Protein AF-A0A392P221-F1 (afdb_monomer_lite)

Organism: NCBI:txid97028

InterPro domains:
  IPR032675 Leucine-rich repeat domain superfamily [G3DSA:3.80.10.10] (1-72)

Sequence (95 aa):
ELYVENSLELRDIIIDKGALPSLKKLHLHSLLGLENIHTGIQNLEKLEVLYISRMENEFVQHNSTTEDWNWIMEHVPLAEISTIDNRNVVRNARS

Foldseek 3Di:
DDEDEDAQQDADDAADQPRPQPDQEYEAYQHANHQAPPHDPVSNVNHQYYEAEQYAPVHCVVHCPDPVNVCCLVPHCWYWHAHNVRPDIDIRHHD

Radius of gyration: 12.29 Å; chains: 1; bounding box: 35×25×34 Å

Structure (mmCIF, N/CA/C/O backbone):
data_AF-A0A392P221-F1
#
_entry.id   AF-A0A392P221-F1
#
loop_
_atom_site.group_PDB
_atom_site.id
_atom_site.type_symbol
_atom_site.label_atom_id
_atom_site.label_alt_id
_atom_site.label_comp_id
_atom_site.label_asym_id
_atom_site.label_entity_id
_atom_site.label_seq_id
_atom_site.pdbx_PDB_ins_code
_atom_site.Cartn_x
_atom_site.Cartn_y
_atom_site.Cartn_z
_atom_site.occupancy
_atom_site.B_iso_or_equiv
_atom_site.auth_seq_id
_atom_site.auth_comp_id
_atom_site.auth_asym_id
_atom_site.auth_atom_id
_atom_site.pdbx_PDB_model_num
ATOM 1 N N . GLU A 1 1 ? -8.149 -7.497 3.005 1.00 96.00 1 GLU A N 1
ATOM 2 C CA 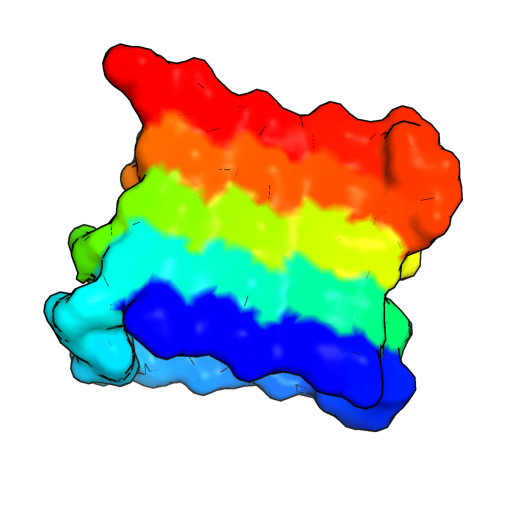. GLU A 1 1 ? -6.784 -7.001 2.732 1.00 96.00 1 GLU A CA 1
ATOM 3 C C . GLU A 1 1 ? -6.460 -7.346 1.286 1.00 96.00 1 GLU A C 1
ATOM 5 O O . GLU A 1 1 ? -7.077 -8.275 0.772 1.00 96.00 1 GLU A O 1
ATOM 10 N N . LEU A 1 2 ? -5.587 -6.586 0.628 1.00 96.44 2 LEU A N 1
ATOM 11 C CA . LEU A 1 2 ? -5.202 -6.793 -0.769 1.00 96.44 2 LEU A CA 1
ATOM 12 C C . LEU A 1 2 ? -3.695 -6.583 -0.915 1.00 96.44 2 LEU A C 1
ATOM 14 O O . LEU A 1 2 ? -3.157 -5.609 -0.391 1.00 96.44 2 LEU A O 1
ATOM 18 N N . TYR A 1 3 ? -3.056 -7.493 -1.645 1.00 96.00 3 TYR A N 1
ATOM 19 C CA . TYR A 1 3 ? -1.625 -7.497 -1.924 1.00 96.00 3 TYR A CA 1
ATOM 20 C C . TYR A 1 3 ? -1.429 -7.499 -3.437 1.00 96.00 3 TYR A C 1
ATOM 22 O O . TYR A 1 3 ? -1.959 -8.371 -4.128 1.00 96.00 3 TYR A O 1
ATOM 30 N N . VAL A 1 4 ? -0.692 -6.515 -3.944 1.00 93.62 4 VAL A N 1
ATOM 31 C CA . VAL A 1 4 ? -0.281 -6.418 -5.346 1.00 93.62 4 VAL A CA 1
ATOM 32 C C . VAL A 1 4 ? 1.233 -6.336 -5.356 1.00 93.62 4 VAL A C 1
ATOM 34 O O . VAL A 1 4 ? 1.812 -5.370 -4.855 1.00 93.62 4 VAL A O 1
ATOM 37 N N . GLU A 1 5 ? 1.881 -7.375 -5.876 1.00 94.06 5 GLU A N 1
ATOM 38 C CA . GLU A 1 5 ? 3.319 -7.550 -5.702 1.00 94.06 5 GLU A CA 1
ATOM 39 C C . GLU A 1 5 ? 4.020 -7.997 -6.985 1.00 94.06 5 GLU A C 1
ATOM 41 O O . GLU A 1 5 ? 3.446 -8.721 -7.797 1.00 94.06 5 GLU A O 1
ATOM 46 N N . ASN A 1 6 ? 5.296 -7.625 -7.104 1.00 93.38 6 ASN A N 1
ATOM 47 C CA . ASN A 1 6 ? 6.262 -8.182 -8.055 1.00 93.38 6 ASN A CA 1
ATOM 48 C C . ASN A 1 6 ? 5.831 -8.068 -9.521 1.00 93.38 6 ASN A C 1
ATOM 50 O O . ASN A 1 6 ? 5.735 -9.067 -10.236 1.00 93.38 6 ASN A O 1
ATOM 54 N N . SER A 1 7 ? 5.619 -6.835 -9.981 1.00 91.88 7 SER A N 1
ATOM 55 C CA . SER A 1 7 ? 5.323 -6.568 -11.387 1.00 91.88 7 SER A CA 1
ATOM 56 C C . SER A 1 7 ? 6.247 -5.509 -11.972 1.00 91.88 7 SER A C 1
ATOM 58 O O . SER A 1 7 ? 6.387 -4.409 -11.440 1.00 91.88 7 SER A O 1
ATOM 60 N N . LEU A 1 8 ? 6.861 -5.853 -13.103 1.00 89.94 8 LEU A N 1
ATOM 61 C CA . LEU A 1 8 ? 7.651 -4.932 -13.924 1.00 89.94 8 LEU A CA 1
ATOM 62 C C . LEU A 1 8 ? 6.799 -4.245 -15.001 1.00 89.94 8 LEU A C 1
ATOM 64 O O . LEU A 1 8 ? 7.235 -3.269 -15.602 1.00 89.94 8 LEU A O 1
ATOM 68 N N . GLU A 1 9 ? 5.598 -4.768 -15.257 1.00 92.12 9 GLU A N 1
ATOM 69 C CA . GLU A 1 9 ? 4.750 -4.362 -16.383 1.00 92.12 9 GLU A CA 1
ATOM 70 C C . GLU A 1 9 ? 3.488 -3.617 -15.944 1.00 92.12 9 GLU A C 1
ATOM 72 O O . GLU A 1 9 ? 2.866 -2.945 -16.763 1.00 92.12 9 GLU A O 1
ATOM 77 N N . LEU A 1 10 ? 3.098 -3.720 -14.669 1.00 90.38 10 LEU A N 1
ATOM 78 C CA . LEU A 1 10 ? 1.933 -3.015 -14.143 1.00 90.38 10 LEU A CA 1
ATOM 79 C C . LEU A 1 10 ? 2.208 -1.508 -14.141 1.00 90.38 10 LEU A C 1
ATOM 81 O O . LEU A 1 10 ? 3.013 -1.040 -13.340 1.00 90.38 10 LEU A O 1
ATOM 85 N N . ARG A 1 11 ? 1.536 -0.780 -15.037 1.00 87.31 11 ARG A N 1
ATOM 86 C CA . ARG A 1 11 ? 1.696 0.672 -15.220 1.00 87.31 11 ARG A CA 1
ATOM 87 C C . ARG A 1 11 ? 0.762 1.502 -14.354 1.00 87.31 11 ARG A C 1
ATOM 89 O O . ARG A 1 11 ? 1.190 2.510 -13.800 1.00 87.31 11 ARG A O 1
ATOM 96 N N . ASP A 1 12 ? -0.467 1.020 -14.176 1.00 86.94 12 ASP A N 1
ATOM 97 C CA . ASP A 1 12 ? -1.544 1.756 -13.519 1.00 86.94 12 ASP A CA 1
ATOM 98 C C . ASP A 1 12 ? -2.391 0.857 -12.611 1.00 86.94 12 ASP A C 1
ATOM 100 O O . ASP A 1 12 ? -2.585 -0.334 -12.876 1.00 86.94 12 ASP A O 1
ATOM 104 N N . ILE A 1 13 ? -2.943 1.452 -11.551 1.00 88.94 13 ILE A N 1
ATOM 105 C CA . ILE A 1 13 ? -3.928 0.835 -10.653 1.00 88.94 13 ILE A CA 1
ATOM 106 C C . ILE A 1 13 ? -5.108 1.787 -10.515 1.00 88.94 13 ILE A C 1
ATOM 108 O O . ILE A 1 13 ? -4.965 2.855 -9.926 1.00 88.94 13 ILE A O 1
ATOM 112 N N . ILE A 1 14 ? -6.282 1.384 -11.001 1.00 88.81 14 ILE A N 1
ATOM 113 C CA . ILE A 1 14 ? -7.504 2.193 -10.944 1.00 88.81 14 ILE A CA 1
ATOM 114 C C . ILE A 1 14 ? -8.445 1.637 -9.876 1.00 88.81 14 ILE A C 1
ATOM 116 O O . ILE A 1 14 ? -8.808 0.461 -9.907 1.00 88.81 14 ILE A O 1
ATOM 120 N N . ILE A 1 15 ? -8.847 2.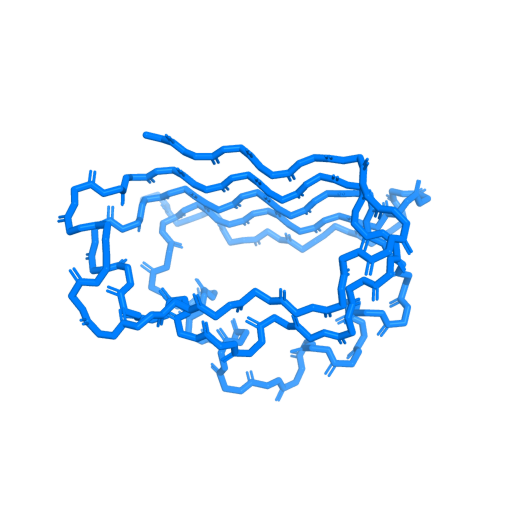489 -8.933 1.00 90.75 15 ILE A N 1
ATOM 121 C CA . ILE A 1 15 ? -9.791 2.173 -7.861 1.00 90.75 15 ILE A CA 1
ATOM 122 C C . ILE A 1 15 ? -11.043 3.027 -8.055 1.00 90.75 15 ILE A C 1
ATOM 124 O O . ILE A 1 15 ? -11.075 4.212 -7.719 1.00 90.75 15 ILE A O 1
ATOM 128 N N . ASP A 1 16 ? -12.095 2.415 -8.587 1.00 91.19 16 ASP A N 1
ATOM 129 C CA . ASP A 1 16 ? -13.374 3.091 -8.790 1.00 91.19 16 ASP A CA 1
ATOM 130 C C . ASP A 1 16 ? -14.079 3.428 -7.471 1.00 91.19 16 ASP A C 1
ATOM 132 O O . ASP A 1 16 ? -13.875 2.805 -6.425 1.00 91.19 16 ASP A O 1
ATOM 136 N N . LYS A 1 17 ? -14.979 4.413 -7.525 1.00 90.94 17 LYS A N 1
ATOM 137 C CA . LYS A 1 17 ? -15.824 4.764 -6.383 1.00 90.94 17 LYS A CA 1
ATOM 138 C C . LYS A 1 17 ? -16.663 3.561 -5.943 1.00 90.94 17 LYS A C 1
ATOM 140 O O . LYS A 1 17 ? -17.358 2.949 -6.750 1.00 90.94 17 LYS A O 1
ATOM 145 N N . GLY A 1 18 ? -16.631 3.255 -4.647 1.00 91.06 18 GLY A N 1
ATOM 146 C CA . GLY A 1 18 ? -17.332 2.103 -4.074 1.00 91.06 18 GLY A CA 1
ATOM 147 C C . GLY A 1 18 ? -16.623 0.762 -4.289 1.00 91.06 18 GLY A C 1
ATOM 148 O O . GLY A 1 18 ? -17.144 -0.267 -3.852 1.00 91.06 18 GLY A O 1
ATOM 149 N N . ALA A 1 19 ? -15.444 0.746 -4.921 1.00 92.12 19 ALA A N 1
ATOM 150 C CA . ALA A 1 19 ? -14.621 -0.449 -4.997 1.00 92.12 19 ALA A CA 1
ATOM 151 C C . ALA A 1 19 ? -14.121 -0.846 -3.603 1.00 92.12 19 ALA A C 1
ATOM 153 O O . ALA A 1 19 ? -13.756 -0.008 -2.782 1.00 92.12 19 ALA A O 1
ATOM 154 N N . LEU A 1 20 ? -14.078 -2.157 -3.355 1.00 94.12 20 LEU A N 1
ATOM 155 C CA . LEU A 1 20 ? -13.483 -2.740 -2.151 1.00 94.12 20 LEU A CA 1
ATOM 156 C C . LEU A 1 20 ? -13.973 -2.079 -0.830 1.00 94.12 20 LEU A C 1
ATOM 158 O O . LEU A 1 20 ? -13.154 -1.746 0.028 1.00 94.12 20 LEU A O 1
ATOM 162 N N . PRO A 1 21 ? -15.297 -1.954 -0.590 1.00 94.94 21 PRO A N 1
ATOM 163 C CA . PRO A 1 21 ? -15.888 -1.126 0.483 1.00 94.94 21 PRO A CA 1
ATOM 164 C C . PRO A 1 21 ? -15.608 -1.612 1.922 1.00 94.94 21 PRO A C 1
ATOM 166 O O . PRO A 1 21 ? -16.052 -1.017 2.908 1.00 94.94 21 PRO A O 1
ATOM 169 N N . SER A 1 22 ? -14.903 -2.734 2.057 1.00 96.50 22 SER A N 1
ATOM 170 C CA . SER A 1 22 ? -14.495 -3.340 3.328 1.00 96.50 22 SER A CA 1
ATOM 171 C C . SER A 1 22 ? -12.975 -3.495 3.442 1.00 96.50 22 SER A C 1
ATOM 173 O O . SER A 1 22 ? -12.494 -4.143 4.373 1.00 96.50 22 SER A O 1
ATOM 175 N N . LEU A 1 23 ? -12.203 -2.960 2.491 1.00 97.38 23 LEU A N 1
ATOM 176 C CA . LEU A 1 23 ? -10.755 -3.100 2.487 1.00 97.38 23 LEU A CA 1
ATOM 177 C C . LEU A 1 23 ? -10.120 -2.210 3.550 1.00 97.38 23 LEU A C 1
ATOM 179 O O . LEU A 1 23 ? -10.187 -0.991 3.473 1.00 97.38 23 LEU A O 1
ATOM 183 N N . LYS A 1 24 ? -9.462 -2.856 4.513 1.00 97.56 24 LYS A N 1
ATOM 184 C CA . LYS A 1 24 ? -8.722 -2.189 5.589 1.00 97.56 24 LYS A CA 1
ATOM 185 C C . LYS A 1 24 ? -7.229 -2.056 5.328 1.00 97.56 24 LYS A C 1
ATOM 187 O O . LYS A 1 24 ? -6.602 -1.167 5.886 1.00 97.56 24 LYS A O 1
ATOM 192 N N . LYS A 1 25 ? -6.648 -2.941 4.513 1.00 97.62 25 LYS A N 1
ATOM 193 C CA . LYS A 1 25 ? -5.207 -2.940 4.235 1.00 97.62 25 LYS A CA 1
ATOM 194 C C . LYS A 1 25 ? -4.921 -3.142 2.760 1.00 97.62 25 LYS A C 1
ATOM 196 O O . LYS A 1 25 ? -5.482 -4.070 2.165 1.00 97.62 25 LYS A O 1
ATOM 201 N N . LEU A 1 26 ? -4.031 -2.312 2.228 1.00 95.38 26 LEU A N 1
ATOM 202 C CA . LEU A 1 26 ? -3.497 -2.396 0.876 1.00 95.38 26 LEU A CA 1
ATOM 203 C C . LEU A 1 26 ? -1.967 -2.438 0.934 1.00 95.38 26 LEU A C 1
ATOM 205 O O . LEU A 1 26 ? -1.340 -1.576 1.546 1.00 95.38 26 LEU A O 1
ATOM 209 N N . HIS A 1 27 ? -1.382 -3.440 0.286 1.00 94.88 27 HIS A N 1
ATOM 210 C CA . HIS A 1 27 ? 0.056 -3.564 0.081 1.00 94.88 27 HIS A CA 1
ATOM 211 C C . HIS A 1 27 ? 0.375 -3.502 -1.411 1.00 94.88 27 HIS A C 1
ATOM 213 O O . HIS A 1 27 ? -0.118 -4.320 -2.187 1.00 94.88 27 HIS A O 1
ATOM 219 N N . LEU A 1 28 ? 1.231 -2.557 -1.783 1.00 92.62 28 LEU A N 1
ATOM 220 C CA . LEU A 1 28 ? 1.837 -2.423 -3.100 1.00 92.62 28 LEU A CA 1
ATOM 221 C C . LEU A 1 28 ? 3.343 -2.671 -2.947 1.00 92.62 28 LEU A C 1
ATOM 223 O O . LEU A 1 28 ? 4.039 -1.910 -2.270 1.00 92.62 28 LEU A O 1
ATOM 227 N N . HIS A 1 29 ? 3.852 -3.760 -3.520 1.00 92.88 29 HIS A N 1
ATOM 228 C CA . HIS A 1 29 ? 5.240 -4.182 -3.322 1.00 92.88 29 HIS A CA 1
ATOM 229 C C . HIS A 1 29 ? 5.969 -4.403 -4.644 1.00 92.88 29 HIS A C 1
ATOM 231 O O . HIS A 1 29 ? 5.558 -5.226 -5.458 1.00 92.88 29 HIS A O 1
ATOM 237 N N . SER A 1 30 ? 7.111 -3.741 -4.829 1.00 92.69 30 SER A N 1
ATOM 238 C CA . SER A 1 30 ? 7.998 -3.970 -5.975 1.00 92.69 30 SER A CA 1
ATOM 239 C C . SER A 1 30 ? 7.272 -3.859 -7.328 1.00 92.69 30 SER A C 1
ATOM 241 O O . SER A 1 30 ? 7.347 -4.763 -8.166 1.00 92.69 30 SER A O 1
ATOM 243 N N . LEU A 1 31 ? 6.549 -2.753 -7.521 1.00 91.38 31 LEU A N 1
ATOM 244 C CA . LEU A 1 31 ? 5.831 -2.425 -8.756 1.00 91.38 31 LEU A CA 1
ATOM 245 C C . LEU A 1 31 ? 6.656 -1.423 -9.577 1.00 91.38 31 LEU A C 1
ATOM 247 O O . LEU A 1 31 ? 6.349 -0.237 -9.612 1.00 91.38 31 LEU A O 1
ATOM 251 N N . LEU A 1 32 ? 7.752 -1.893 -10.181 1.00 87.81 32 LEU A N 1
ATOM 252 C CA . LEU A 1 32 ? 8.759 -1.020 -10.812 1.00 87.81 32 LEU A CA 1
ATOM 253 C C . LEU A 1 32 ? 8.260 -0.341 -12.094 1.00 87.81 32 LEU A C 1
ATOM 255 O O . LEU A 1 32 ? 8.798 0.679 -12.496 1.00 87.81 32 LEU A O 1
ATOM 259 N N . GLY A 1 33 ? 7.228 -0.901 -12.728 1.00 87.25 33 GLY A N 1
ATOM 260 C CA . GLY A 1 33 ? 6.595 -0.292 -13.895 1.00 87.25 33 GLY A CA 1
ATOM 261 C C . GLY A 1 33 ? 5.543 0.766 -13.560 1.00 87.25 33 GLY A C 1
ATOM 262 O O . GLY A 1 33 ? 5.067 1.414 -14.489 1.00 87.25 33 GLY A O 1
ATOM 263 N N . LEU A 1 34 ? 5.160 0.913 -12.284 1.00 87.50 34 LEU A N 1
ATOM 264 C CA . LEU A 1 34 ? 4.037 1.753 -11.876 1.00 87.50 34 LEU A CA 1
ATOM 265 C C . LEU A 1 34 ? 4.433 3.225 -11.961 1.00 87.50 34 LEU A C 1
ATOM 267 O O . LEU A 1 34 ? 5.392 3.651 -11.322 1.00 87.50 34 LEU A O 1
ATOM 271 N N . GLU A 1 35 ? 3.674 4.007 -12.718 1.00 82.00 35 GLU A N 1
ATOM 272 C CA . GLU A 1 35 ? 4.035 5.400 -13.002 1.00 82.00 35 GLU A CA 1
ATOM 273 C C . GLU A 1 35 ? 3.415 6.359 -11.978 1.00 82.00 35 GLU A C 1
ATOM 275 O O . GLU A 1 35 ? 4.004 7.381 -11.628 1.00 82.00 35 GLU A O 1
ATOM 280 N N . ASN A 1 36 ? 2.248 6.002 -11.434 1.00 74.50 36 ASN A N 1
ATOM 281 C CA . ASN A 1 36 ? 1.412 6.902 -10.648 1.00 74.50 36 ASN A CA 1
ATOM 282 C C . ASN A 1 36 ? 0.689 6.183 -9.496 1.00 74.50 36 ASN A C 1
ATOM 284 O O . ASN A 1 36 ? 0.279 5.031 -9.624 1.00 74.50 36 ASN A O 1
ATOM 288 N N . ILE A 1 37 ? 0.472 6.889 -8.379 1.00 67.88 37 ILE A N 1
ATOM 289 C CA . ILE A 1 37 ? -0.428 6.460 -7.284 1.00 67.88 37 ILE A CA 1
ATOM 290 C C . ILE A 1 37 ? -1.904 6.773 -7.615 1.00 67.88 37 ILE A C 1
ATOM 292 O O . ILE A 1 37 ? -2.815 6.246 -6.978 1.00 67.88 37 ILE A O 1
ATOM 296 N N . HIS A 1 38 ? -2.147 7.630 -8.612 1.00 60.62 38 HIS A N 1
ATOM 297 C CA . HIS A 1 38 ? -3.241 8.608 -8.593 1.00 60.62 38 HIS A CA 1
ATOM 298 C C . HIS A 1 38 ? -4.678 8.097 -8.683 1.00 60.62 38 HIS A C 1
ATOM 300 O O . HIS A 1 38 ? -5.610 8.838 -8.384 1.00 60.62 38 HIS A O 1
ATOM 306 N N . THR A 1 39 ? -4.949 6.863 -9.083 1.00 63.25 39 THR A N 1
ATOM 307 C CA . THR A 1 39 ? -6.342 6.509 -9.383 1.00 63.25 39 THR A CA 1
ATOM 308 C C . THR A 1 39 ? -7.067 5.879 -8.202 1.00 63.25 39 THR A C 1
ATOM 310 O O . THR A 1 39 ? -7.257 4.671 -8.122 1.00 63.25 39 THR A O 1
ATOM 313 N N . GLY A 1 40 ? -7.564 6.752 -7.320 1.00 79.94 40 GLY A N 1
ATOM 314 C CA . GLY A 1 40 ? -8.756 6.477 -6.518 1.00 79.94 40 GLY A CA 1
ATOM 315 C C . GLY A 1 40 ? -8.522 5.868 -5.141 1.00 79.94 40 GLY A C 1
ATOM 316 O O . GLY A 1 40 ? -9.447 5.288 -4.579 1.00 79.94 40 GLY A O 1
ATOM 317 N N . ILE A 1 41 ? -7.334 6.017 -4.551 1.00 89.06 41 ILE A N 1
ATOM 318 C CA . ILE A 1 41 ? -7.073 5.502 -3.195 1.00 89.06 41 ILE A CA 1
ATOM 319 C C . ILE A 1 41 ? -8.017 6.119 -2.147 1.00 89.06 41 ILE A C 1
ATOM 321 O O . ILE A 1 41 ? -8.451 5.433 -1.226 1.00 89.06 41 ILE A O 1
ATOM 325 N N . GLN A 1 42 ? -8.430 7.370 -2.368 1.00 89.06 42 GLN A N 1
ATOM 326 C CA . GLN A 1 42 ? -9.462 8.082 -1.607 1.00 89.06 42 GLN A CA 1
ATOM 327 C C . GLN A 1 42 ? -10.850 7.420 -1.642 1.00 89.06 42 GLN A C 1
ATOM 329 O O . GLN A 1 42 ? -11.683 7.677 -0.778 1.00 89.06 42 GLN A O 1
ATOM 334 N N . ASN A 1 43 ? -11.105 6.538 -2.615 1.00 91.69 43 ASN A N 1
ATOM 335 C CA . ASN A 1 43 ? -12.341 5.760 -2.691 1.00 91.69 43 ASN A CA 1
ATOM 336 C C . ASN A 1 43 ? -12.341 4.560 -1.726 1.00 91.69 43 ASN A C 1
ATOM 338 O O . ASN A 1 43 ? -13.385 3.935 -1.533 1.00 91.69 43 ASN A O 1
ATOM 342 N N . LEU A 1 44 ? -11.202 4.231 -1.105 1.00 93.44 44 LEU A N 1
ATOM 343 C CA . LEU A 1 44 ? -11.094 3.182 -0.092 1.00 93.44 44 LEU A CA 1
ATOM 344 C C . LEU A 1 44 ? -11.460 3.732 1.296 1.00 93.44 44 LEU A C 1
ATOM 346 O O . LEU A 1 44 ? -10.613 3.891 2.170 1.00 93.44 44 LEU A O 1
ATOM 350 N N . GLU A 1 45 ? -12.749 3.988 1.519 1.00 91.69 45 GLU A N 1
ATOM 351 C CA . GLU A 1 45 ? -13.281 4.688 2.707 1.00 91.69 45 GLU A CA 1
ATOM 352 C C . GLU A 1 45 ? -12.942 4.042 4.069 1.00 91.69 45 GLU A C 1
ATOM 354 O O . GLU A 1 45 ? -13.040 4.694 5.106 1.00 91.69 45 GLU A O 1
ATOM 359 N N . LYS A 1 46 ? -12.569 2.755 4.093 1.00 95.56 46 LYS A N 1
ATOM 360 C CA . LYS A 1 46 ? -12.205 2.013 5.318 1.00 95.56 46 LYS A CA 1
ATOM 361 C C . LYS A 1 46 ? -10.726 1.639 5.387 1.00 95.56 46 LYS A C 1
ATOM 363 O O . LYS A 1 46 ? -10.368 0.768 6.181 1.00 95.56 46 LYS A O 1
ATOM 368 N N . LEU A 1 47 ? -9.886 2.239 4.544 1.00 95.19 47 LEU A N 1
ATOM 369 C CA . LEU A 1 47 ? -8.462 1.941 4.520 1.00 95.19 47 LEU A CA 1
ATOM 370 C C . LEU A 1 47 ? -7.802 2.423 5.817 1.00 95.19 47 LEU A C 1
ATOM 372 O O . LEU A 1 47 ? -7.761 3.610 6.117 1.00 95.19 47 LEU A O 1
ATOM 376 N N . GLU A 1 48 ? -7.274 1.476 6.580 1.00 96.06 48 GLU A N 1
ATOM 377 C CA . GLU A 1 48 ? -6.572 1.720 7.841 1.00 96.06 48 GLU A CA 1
ATOM 378 C C . GLU A 1 48 ? -5.051 1.660 7.646 1.00 96.06 48 GLU A C 1
ATOM 380 O O . GLU A 1 48 ? -4.300 2.325 8.357 1.00 96.06 48 GLU A O 1
ATOM 385 N N . VAL A 1 49 ? -4.602 0.848 6.683 1.00 96.12 49 VAL A N 1
ATOM 386 C CA . VAL A 1 49 ? -3.189 0.547 6.459 1.00 96.12 49 VAL A CA 1
ATOM 387 C C . VAL A 1 49 ? -2.845 0.585 4.975 1.00 96.12 49 VAL A C 1
ATOM 389 O O . VAL A 1 49 ? -3.426 -0.155 4.176 1.00 96.12 49 VAL A O 1
ATOM 392 N N . LEU A 1 50 ? -1.842 1.385 4.627 1.00 94.06 50 LEU A N 1
ATOM 393 C CA . LEU A 1 50 ? -1.240 1.428 3.301 1.00 94.06 50 LEU A CA 1
ATOM 394 C C . LEU A 1 50 ? 0.263 1.171 3.395 1.00 94.06 50 LEU A C 1
ATOM 396 O O . LEU A 1 50 ? 1.001 1.932 4.015 1.00 94.06 50 LEU A O 1
ATOM 400 N N . TYR A 1 51 ? 0.729 0.130 2.717 1.00 93.06 51 TYR A N 1
ATOM 401 C CA . TYR A 1 51 ? 2.153 -0.107 2.533 1.00 93.06 51 TYR A CA 1
ATOM 402 C C . TYR A 1 51 ? 2.503 -0.026 1.060 1.00 93.06 51 TYR A C 1
ATOM 404 O O . TYR A 1 51 ? 1.978 -0.788 0.252 1.00 93.06 51 TYR A O 1
ATOM 412 N N . ILE A 1 52 ? 3.419 0.872 0.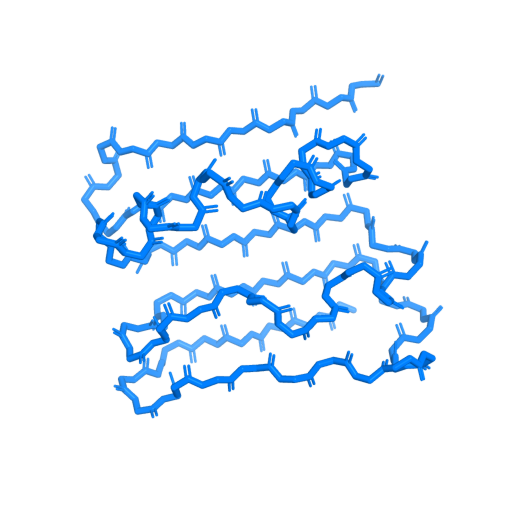720 1.00 90.75 52 ILE A N 1
ATOM 413 C CA . ILE A 1 52 ? 3.997 0.975 -0.614 1.00 90.75 52 ILE A CA 1
ATOM 414 C C . ILE A 1 52 ? 5.498 0.777 -0.454 1.00 90.75 52 ILE A C 1
ATOM 416 O O . ILE A 1 52 ? 6.162 1.556 0.216 1.00 90.75 52 ILE A O 1
ATOM 420 N N . SER A 1 53 ? 6.062 -0.290 -1.005 1.00 91.00 53 SER A N 1
ATOM 421 C CA . SER A 1 53 ? 7.452 -0.644 -0.707 1.00 91.00 53 SER A CA 1
ATOM 422 C C . SER A 1 53 ? 8.216 -1.116 -1.925 1.00 91.00 53 SER A C 1
ATOM 424 O O . SER A 1 53 ? 7.657 -1.713 -2.845 1.00 91.00 53 SER A O 1
ATOM 426 N N . ARG A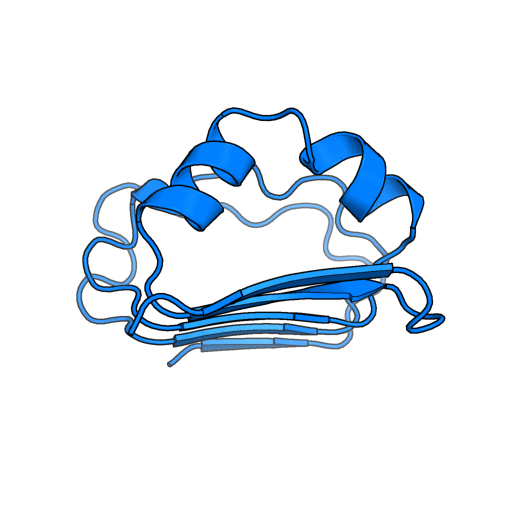 1 54 ? 9.528 -0.867 -1.893 1.00 90.62 54 ARG A N 1
ATOM 427 C CA . ARG A 1 54 ? 10.459 -1.159 -2.988 1.00 90.62 54 ARG A CA 1
ATOM 428 C C . ARG A 1 54 ? 10.061 -0.495 -4.311 1.00 90.62 54 ARG A C 1
ATOM 430 O O . ARG A 1 54 ? 10.203 -1.105 -5.366 1.00 90.62 54 ARG A O 1
ATOM 437 N N . MET A 1 55 ? 9.576 0.743 -4.248 1.00 85.94 55 MET A N 1
ATOM 438 C CA . MET A 1 55 ? 9.281 1.536 -5.447 1.00 85.94 55 MET A CA 1
ATOM 439 C C . MET A 1 55 ? 10.538 2.216 -5.989 1.00 85.94 55 MET A C 1
ATOM 441 O O . MET A 1 55 ? 11.535 2.372 -5.272 1.00 85.94 55 MET A O 1
ATOM 445 N N . GLU A 1 56 ? 10.487 2.654 -7.244 1.00 85.62 56 GLU A N 1
ATOM 446 C CA . GLU A 1 56 ? 11.534 3.506 -7.802 1.00 85.62 56 GLU A CA 1
ATOM 447 C C . GLU A 1 56 ? 11.602 4.856 -7.069 1.00 85.62 56 GLU A C 1
ATOM 449 O O . GLU A 1 56 ? 10.605 5.372 -6.560 1.00 85.62 56 GLU A O 1
ATOM 454 N N . ASN A 1 57 ? 12.799 5.440 -6.990 1.00 80.94 57 ASN A N 1
ATOM 455 C CA . ASN A 1 57 ? 12.993 6.733 -6.327 1.00 80.94 57 ASN A CA 1
ATOM 456 C C . ASN A 1 57 ? 12.197 7.851 -7.023 1.00 80.94 57 ASN A C 1
ATOM 458 O O . ASN A 1 57 ? 11.606 8.693 -6.347 1.00 80.94 57 ASN A O 1
ATOM 462 N N . GLU A 1 58 ? 12.152 7.832 -8.358 1.00 82.69 58 GLU A N 1
ATOM 463 C CA . GLU A 1 58 ? 11.427 8.814 -9.175 1.00 82.69 58 GLU A CA 1
ATOM 464 C C . GLU A 1 58 ? 9.921 8.770 -8.907 1.00 82.69 58 GLU A C 1
ATOM 466 O O . GLU A 1 58 ? 9.294 9.818 -8.775 1.00 82.69 58 GLU A O 1
ATOM 471 N N . PHE A 1 59 ? 9.363 7.573 -8.702 1.00 83.19 59 PHE A N 1
ATOM 472 C CA . PHE A 1 59 ? 7.960 7.391 -8.339 1.00 83.19 59 PHE A CA 1
ATOM 473 C C . PHE A 1 59 ? 7.609 8.133 -7.045 1.00 83.19 59 PHE A C 1
ATOM 475 O O . PHE A 1 59 ? 6.661 8.918 -7.008 1.00 83.19 59 PHE A O 1
ATOM 482 N N . VAL A 1 60 ? 8.389 7.932 -5.978 1.00 79.38 60 VAL A N 1
ATOM 483 C CA . VAL A 1 60 ? 8.126 8.588 -4.687 1.00 79.38 60 VAL A CA 1
ATOM 484 C C . VAL A 1 60 ? 8.280 10.104 -4.805 1.00 79.38 60 VAL A C 1
ATOM 486 O O . VAL A 1 60 ? 7.445 10.843 -4.288 1.00 79.38 60 VAL A O 1
ATOM 489 N N . GLN A 1 61 ? 9.301 10.578 -5.523 1.00 80.88 61 GLN A N 1
ATOM 490 C CA . GLN A 1 61 ? 9.524 12.010 -5.735 1.00 80.88 61 GLN A CA 1
ATOM 491 C C . GLN A 1 61 ? 8.374 12.659 -6.511 1.00 80.88 61 GLN A C 1
ATOM 493 O O . GLN A 1 61 ? 7.835 13.667 -6.053 1.00 80.88 61 GLN A O 1
ATOM 498 N N . HIS A 1 62 ? 7.963 12.056 -7.630 1.00 83.19 62 HIS A N 1
ATOM 499 C CA . HIS A 1 62 ? 6.876 12.545 -8.477 1.00 83.19 62 HIS A CA 1
ATOM 500 C C . HIS A 1 62 ? 5.552 12.640 -7.711 1.00 83.19 62 HIS A C 1
ATOM 502 O O . HIS A 1 62 ? 4.845 13.640 -7.798 1.00 83.19 62 HIS A O 1
ATOM 508 N N . ASN A 1 63 ? 5.236 11.622 -6.908 1.00 81.88 63 ASN A N 1
ATOM 509 C CA . ASN A 1 63 ? 3.948 11.543 -6.227 1.00 81.88 63 ASN A CA 1
ATOM 510 C C . ASN A 1 63 ? 3.897 12.380 -4.934 1.00 81.88 63 ASN A C 1
ATOM 512 O O . ASN A 1 63 ? 2.809 12.770 -4.517 1.00 81.88 63 ASN A O 1
ATOM 516 N N . SER A 1 64 ? 5.041 12.699 -4.314 1.00 79.25 64 SER A N 1
ATOM 517 C CA . SER A 1 64 ? 5.109 13.368 -2.999 1.00 79.25 64 SER A CA 1
ATOM 518 C C . SER A 1 64 ? 4.492 14.770 -2.921 1.00 79.25 64 SER A C 1
ATOM 520 O O . SER A 1 64 ? 4.247 15.271 -1.825 1.00 79.25 64 SER A O 1
ATOM 522 N N . THR A 1 65 ? 4.229 15.408 -4.061 1.00 79.44 65 THR A N 1
ATOM 523 C CA . THR A 1 65 ? 3.626 16.747 -4.152 1.00 79.44 65 THR A CA 1
ATOM 524 C C . THR A 1 65 ? 2.152 16.723 -4.559 1.00 79.44 65 THR A C 1
ATOM 526 O O . THR A 1 65 ? 1.547 17.783 -4.719 1.00 79.44 65 THR A O 1
ATOM 529 N N . THR A 1 66 ? 1.563 15.539 -4.735 1.00 81.56 66 THR A N 1
ATOM 530 C CA . THR A 1 66 ? 0.199 15.387 -5.259 1.00 81.56 66 THR A CA 1
ATOM 531 C C . THR A 1 66 ? -0.876 15.456 -4.176 1.00 81.56 66 THR A C 1
ATOM 533 O O . THR A 1 66 ? -0.621 15.195 -2.999 1.00 81.56 66 THR A O 1
ATOM 536 N N . GLU A 1 67 ? -2.105 15.807 -4.567 1.00 82.19 67 GLU A N 1
ATOM 537 C CA . GLU A 1 67 ? -3.255 15.855 -3.651 1.00 82.19 67 GLU A CA 1
ATOM 538 C C . GLU A 1 67 ? -3.546 14.485 -3.030 1.00 82.19 67 GLU A C 1
ATOM 540 O O . GLU A 1 67 ? -3.790 14.406 -1.828 1.00 82.19 67 GLU A O 1
ATOM 545 N N . ASP A 1 68 ? -3.420 13.403 -3.806 1.00 81.44 68 ASP A N 1
ATOM 546 C CA . ASP A 1 68 ? -3.591 12.037 -3.302 1.00 81.44 68 ASP A CA 1
ATOM 547 C C . ASP A 1 68 ? -2.574 11.701 -2.211 1.00 81.44 68 ASP A C 1
ATOM 549 O O . ASP A 1 68 ? -2.912 11.071 -1.211 1.00 81.44 68 ASP A O 1
ATOM 553 N N . TRP A 1 69 ? -1.323 12.139 -2.374 1.00 85.31 69 TRP A N 1
ATOM 554 C CA . TRP A 1 69 ? -0.293 11.944 -1.359 1.00 85.31 69 TRP A CA 1
ATOM 555 C C . TRP A 1 69 ? -0.640 12.670 -0.063 1.00 85.31 69 TRP A C 1
ATOM 557 O O . TRP A 1 69 ? -0.567 12.082 1.017 1.00 85.31 69 TRP A O 1
ATOM 567 N N . ASN A 1 70 ? -1.066 13.930 -0.164 1.00 86.12 70 ASN A N 1
ATOM 568 C CA . ASN A 1 70 ? -1.507 14.698 0.997 1.00 86.12 70 ASN A CA 1
ATOM 569 C C . ASN A 1 70 ? -2.710 14.030 1.675 1.00 86.12 70 ASN A C 1
ATOM 571 O O . ASN A 1 70 ? -2.706 13.876 2.896 1.00 86.12 70 ASN A O 1
ATOM 575 N N . TRP A 1 71 ? -3.678 13.547 0.891 1.00 88.62 71 TRP A N 1
ATOM 576 C CA . TRP A 1 71 ? -4.835 12.818 1.398 1.00 88.62 71 TRP A CA 1
ATOM 577 C C . TRP A 1 71 ? -4.428 11.536 2.131 1.00 88.62 71 TRP A C 1
ATOM 579 O O . TRP A 1 71 ? -4.877 11.315 3.253 1.00 88.62 71 TRP A O 1
ATOM 589 N N . ILE A 1 72 ? -3.533 10.720 1.555 1.00 89.62 72 ILE A N 1
ATOM 590 C CA . ILE A 1 72 ? -3.000 9.510 2.206 1.00 89.62 72 ILE A CA 1
ATOM 591 C C . ILE A 1 72 ? -2.405 9.879 3.567 1.00 89.62 72 ILE A C 1
ATOM 593 O O . ILE A 1 72 ? -2.735 9.267 4.583 1.00 89.62 72 ILE A O 1
ATOM 597 N N . MET A 1 73 ? -1.552 10.905 3.588 1.00 87.31 73 MET A N 1
ATOM 598 C CA . MET A 1 73 ? -0.844 11.335 4.793 1.00 87.31 73 MET A CA 1
ATOM 599 C C . MET A 1 73 ? -1.770 11.961 5.845 1.00 87.31 73 MET A C 1
ATOM 601 O O . MET A 1 73 ? -1.419 12.005 7.033 1.00 87.31 73 MET A O 1
ATOM 605 N N . GLU A 1 74 ? -2.938 12.449 5.437 1.00 89.00 74 GLU A N 1
ATOM 606 C CA . GLU A 1 74 ? -3.952 13.029 6.312 1.00 89.00 74 GLU A CA 1
ATOM 607 C C . GLU A 1 74 ? -4.943 11.996 6.856 1.00 89.00 74 GLU A C 1
ATOM 609 O O . GLU A 1 74 ? -5.253 12.032 8.050 1.00 89.00 74 GLU A O 1
ATOM 614 N N . HIS A 1 75 ? -5.401 11.074 6.010 1.00 90.31 75 HIS A N 1
ATOM 615 C CA . HIS A 1 75 ? -6.573 10.243 6.274 1.00 90.31 75 HIS A CA 1
ATOM 616 C C . HIS A 1 75 ? -6.272 8.768 6.525 1.00 90.31 75 HIS A C 1
ATOM 618 O O . HIS A 1 75 ? -7.075 8.116 7.190 1.00 90.31 75 HIS A O 1
ATOM 624 N N . VAL A 1 76 ? -5.147 8.229 6.044 1.00 92.38 76 VAL A N 1
ATOM 625 C CA . VAL A 1 76 ? -4.781 6.833 6.318 1.00 92.38 76 VAL A CA 1
ATOM 626 C C . VAL A 1 76 ? -4.058 6.773 7.670 1.00 92.38 76 VAL A C 1
ATOM 628 O O . VAL A 1 76 ? -3.008 7.401 7.804 1.00 92.38 76 VAL A O 1
ATOM 631 N N . PRO A 1 77 ? -4.573 6.039 8.679 1.00 94.62 77 PRO A N 1
ATOM 632 C CA . PRO A 1 77 ? -3.971 5.969 10.016 1.00 94.62 77 PRO A CA 1
ATOM 633 C C . PRO A 1 77 ? -2.506 5.522 10.018 1.00 94.62 77 PRO A C 1
ATOM 635 O O . PRO A 1 77 ? -1.679 6.075 10.749 1.00 94.62 77 PRO A O 1
ATOM 638 N N . LEU A 1 78 ? -2.200 4.520 9.190 1.00 94.69 78 LEU A N 1
ATOM 639 C CA . LEU A 1 78 ? -0.853 4.013 8.996 1.00 94.69 78 LEU A CA 1
ATOM 640 C C . LEU A 1 78 ? -0.542 3.928 7.505 1.00 94.69 78 LEU A C 1
ATOM 642 O O . LEU A 1 78 ? -1.000 3.006 6.828 1.00 94.69 78 LEU A O 1
ATOM 646 N N . ALA A 1 79 ? 0.263 4.859 7.001 1.00 92.44 79 ALA A N 1
ATOM 647 C CA . ALA A 1 79 ? 0.893 4.733 5.696 1.00 92.44 79 ALA A CA 1
ATOM 648 C C . ALA A 1 79 ? 2.415 4.715 5.832 1.00 92.44 79 ALA A C 1
ATOM 650 O O . ALA A 1 79 ? 3.018 5.558 6.500 1.00 92.44 79 ALA A O 1
ATOM 651 N N . GLU A 1 80 ? 3.046 3.749 5.172 1.00 91.56 80 GLU A N 1
ATOM 652 C CA . GLU A 1 80 ? 4.497 3.677 5.036 1.00 91.56 80 GLU A CA 1
ATOM 653 C C . GLU A 1 80 ? 4.869 3.458 3.573 1.00 91.56 80 GLU A C 1
ATOM 655 O O . GLU A 1 80 ? 4.382 2.539 2.909 1.00 91.56 80 GLU A O 1
ATOM 660 N N . ILE A 1 81 ? 5.746 4.333 3.085 1.00 87.69 81 ILE A N 1
ATOM 661 C CA . ILE A 1 81 ? 6.192 4.374 1.700 1.00 87.69 81 ILE A CA 1
ATOM 662 C C . ILE A 1 81 ? 7.715 4.297 1.684 1.00 87.69 81 ILE A C 1
ATOM 664 O O . ILE A 1 81 ? 8.376 5.148 2.281 1.00 87.69 81 ILE A O 1
ATOM 668 N N . SER A 1 82 ? 8.275 3.285 1.018 1.00 88.06 82 SER A N 1
ATOM 669 C CA . SER A 1 82 ? 9.721 3.057 0.943 1.00 88.06 82 SER A CA 1
ATOM 670 C C . SER A 1 82 ? 10.224 2.763 -0.470 1.00 88.06 82 SER A C 1
ATOM 672 O O . SER A 1 82 ? 9.607 2.035 -1.256 1.00 88.06 82 SER A O 1
ATOM 674 N N . THR A 1 83 ? 11.389 3.326 -0.786 1.00 86.19 83 THR A N 1
ATOM 675 C CA . THR A 1 83 ? 12.087 3.123 -2.062 1.00 86.19 83 THR A CA 1
ATOM 676 C C . THR A 1 83 ? 12.925 1.846 -2.053 1.00 86.19 83 THR A C 1
ATOM 678 O O . THR A 1 83 ? 13.253 1.302 -1.000 1.00 86.19 83 THR A O 1
ATOM 681 N N . ILE A 1 84 ? 13.287 1.344 -3.237 1.00 84.12 84 ILE A N 1
ATOM 682 C CA 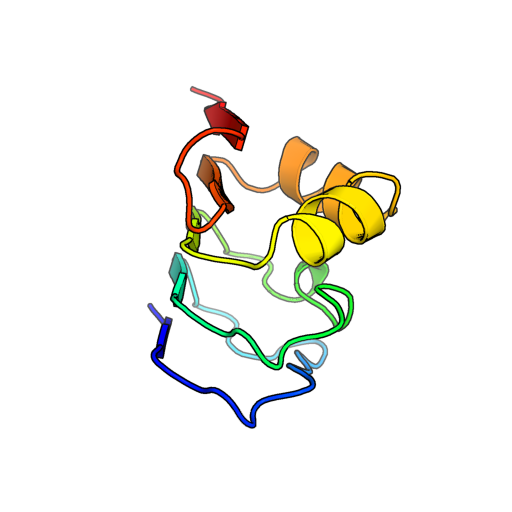. ILE A 1 84 ? 14.038 0.087 -3.416 1.00 84.12 84 ILE A CA 1
ATOM 683 C C . ILE A 1 84 ? 15.373 0.035 -2.660 1.00 84.12 84 ILE A C 1
ATOM 685 O O . ILE A 1 84 ? 15.812 -1.036 -2.241 1.00 84.12 84 ILE A O 1
ATOM 689 N N . ASP A 1 85 ? 16.008 1.187 -2.463 1.00 82.44 85 ASP A N 1
ATOM 690 C CA . ASP A 1 85 ? 17.276 1.338 -1.753 1.00 82.44 85 ASP A CA 1
ATOM 691 C C . ASP A 1 85 ? 17.104 1.583 -0.244 1.00 82.44 85 ASP A C 1
ATOM 693 O O . ASP A 1 85 ? 18.101 1.729 0.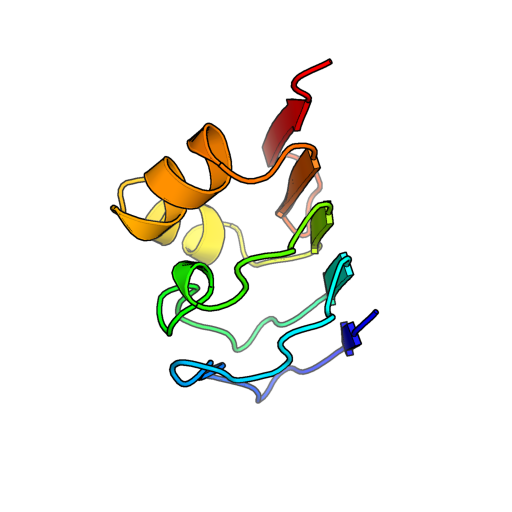465 1.00 82.44 85 ASP A O 1
ATOM 697 N N . ASN A 1 86 ? 15.858 1.627 0.244 1.00 74.19 86 ASN A N 1
ATOM 698 C CA . ASN A 1 86 ? 15.472 2.003 1.606 1.00 74.19 86 ASN A CA 1
ATOM 699 C C . ASN A 1 86 ? 16.047 3.353 2.070 1.00 74.19 86 ASN A C 1
ATOM 701 O O . ASN A 1 86 ? 16.085 3.621 3.272 1.00 74.19 86 ASN A O 1
ATOM 705 N N . ARG A 1 87 ? 16.517 4.207 1.151 1.00 73.62 87 ARG A N 1
ATOM 706 C CA . ARG A 1 87 ? 17.084 5.514 1.509 1.00 73.62 87 ARG A CA 1
ATOM 707 C C . ARG A 1 87 ? 15.998 6.514 1.860 1.00 73.62 87 ARG A C 1
ATOM 709 O O . ARG A 1 87 ? 16.220 7.366 2.714 1.00 73.62 87 ARG A O 1
ATOM 716 N N . ASN A 1 88 ? 14.836 6.388 1.226 1.00 74.31 88 ASN A N 1
ATOM 717 C CA . ASN A 1 88 ? 13.690 7.239 1.477 1.00 74.31 88 ASN A CA 1
ATOM 718 C C . ASN A 1 88 ? 12.584 6.394 2.094 1.00 74.31 88 ASN A C 1
ATOM 720 O O . ASN A 1 88 ? 12.059 5.480 1.456 1.00 74.31 88 ASN A O 1
ATOM 724 N N . VAL A 1 89 ? 12.243 6.712 3.341 1.00 81.19 89 VAL A N 1
ATOM 725 C CA . VAL A 1 89 ? 11.063 6.160 3.997 1.00 81.19 89 VAL A CA 1
ATOM 726 C C . VAL A 1 89 ? 10.218 7.307 4.515 1.00 81.19 89 VAL A C 1
ATOM 728 O O . VAL A 1 89 ? 10.664 8.082 5.362 1.00 81.19 89 VAL A O 1
ATOM 731 N N . VAL A 1 90 ? 8.995 7.406 4.002 1.00 81.88 90 VAL A N 1
ATOM 732 C CA . VAL A 1 90 ? 7.989 8.353 4.479 1.00 81.88 90 VAL A CA 1
ATOM 733 C C . VAL A 1 90 ? 6.936 7.575 5.242 1.00 81.88 90 VAL A C 1
ATOM 735 O O . VAL A 1 90 ? 6.480 6.526 4.791 1.00 81.88 90 VAL A O 1
ATOM 738 N N . ARG A 1 91 ? 6.579 8.075 6.424 1.00 82.44 91 ARG A N 1
ATOM 739 C CA . ARG A 1 91 ? 5.609 7.430 7.303 1.00 82.44 91 ARG A CA 1
ATOM 740 C C . ARG A 1 91 ? 4.691 8.477 7.904 1.00 82.44 91 ARG A C 1
ATOM 742 O O . ARG A 1 91 ? 5.188 9.451 8.469 1.00 82.44 91 ARG A O 1
ATOM 749 N N . ASN A 1 92 ? 3.387 8.243 7.863 1.00 82.94 92 ASN A N 1
ATOM 750 C CA . ASN A 1 92 ? 2.471 8.843 8.820 1.00 82.94 92 ASN A CA 1
ATOM 751 C C . ASN A 1 92 ? 2.013 7.723 9.770 1.00 82.94 92 ASN A C 1
ATOM 753 O O . ASN A 1 92 ? 1.347 6.767 9.395 1.00 82.94 92 ASN A O 1
ATOM 757 N N . ALA A 1 93 ? 2.449 7.792 11.023 1.00 67.56 93 ALA A N 1
ATOM 758 C CA . ALA A 1 93 ? 1.921 6.935 12.075 1.00 67.56 93 ALA A CA 1
ATOM 759 C C . ALA A 1 93 ? 1.125 7.847 12.999 1.00 67.56 93 ALA A C 1
ATOM 761 O O . ALA A 1 93 ? 1.707 8.536 13.839 1.00 67.56 93 ALA A O 1
ATOM 762 N N . ARG A 1 94 ? -0.189 7.929 12.778 1.00 61.19 94 ARG A N 1
ATOM 763 C CA . ARG A 1 94 ? -1.085 8.694 13.648 1.00 61.19 94 ARG A CA 1
ATOM 764 C C . ARG A 1 94 ? -1.683 7.714 14.660 1.00 61.19 94 ARG A C 1
ATOM 766 O O . ARG A 1 94 ? -2.392 6.791 14.272 1.00 61.19 94 ARG A O 1
ATOM 773 N N . SER A 1 95 ? -1.295 7.873 15.928 1.00 47.00 95 SER A N 1
ATOM 774 C CA . SER A 1 95 ? -1.820 7.124 17.081 1.00 47.00 95 SER A CA 1
ATOM 775 C C . SER A 1 95 ? -3.226 7.564 17.450 1.00 47.00 95 SER A C 1
ATOM 777 O O . SER A 1 95 ? -3.416 8.803 17.480 1.00 47.00 95 SER A O 1
#

pLDDT: mean 86.87, std 8.97, range [47.0, 97.62]

Secondary structure (DSSP, 8-state):
-EEEEEESS-------TTSSTT--EEEEEEETT---S-SSGGG-TT--EEEEEEE-HHHHHHHTTSHHHHHHHHH-SEEEEEETTS--EEEEE--